Protein AF-A0A8I6GI22-F1 (afdb_monomer_lite)

Secondary structure (DSSP, 8-state):
--TTEEEEEEEPPTTSTTTT-EEEEEEEHHHHHHHHHHHHTSTTGGGSPPPPTT-----

Foldseek 3Di:
DDPQKDKDWDADDPPDPRHRPIDIDIGGNVVVVVVVVVVCPDPVNVPDDDDDPPDDDDD

pLDDT: mean 91.87, std 7.19, range [50.25, 97.06]

Sequence (59 aa):
MTLTRWTGMIIGPPRTIYENRICSLTIDIKAILQELRCLMMSKENMKLPQPPEGQCYSH

Structure (mmCIF, N/CA/C/O backbone):
data_AF-A0A8I6GI22-F1
#
_entry.id   AF-A0A8I6GI22-F1
#
loop_
_atom_site.group_PDB
_atom_site.id
_atom_site.type_symbol
_atom_site.label_atom_id
_atom_site.label_alt_id
_atom_site.label_comp_id
_atom_site.label_asym_id
_atom_site.label_entity_id
_atom_site.label_seq_id
_atom_site.pdbx_PDB_ins_code
_atom_site.Cartn_x
_atom_site.Cartn_y
_atom_site.Cartn_z
_atom_site.occupancy
_atom_site.B_iso_or_equiv
_atom_site.auth_seq_id
_atom_site.auth_comp_id
_atom_site.auth_asym_id
_atom_site.auth_atom_id
_atom_site.pdbx_PDB_model_num
ATOM 1 N N . MET A 1 1 ? 10.170 8.848 12.703 1.00 50.25 1 MET A N 1
ATOM 2 C CA . MET A 1 1 ? 9.873 8.924 11.256 1.00 50.25 1 MET A CA 1
ATOM 3 C C . MET A 1 1 ? 8.820 7.874 10.956 1.00 50.25 1 MET A C 1
ATOM 5 O O . MET A 1 1 ? 9.103 6.699 11.129 1.00 50.25 1 MET A O 1
ATOM 9 N N . THR A 1 2 ? 7.592 8.265 10.622 1.00 72.06 2 THR A N 1
ATOM 10 C CA . THR A 1 2 ? 6.552 7.304 10.229 1.00 72.06 2 THR A CA 1
ATOM 11 C C . THR A 1 2 ? 6.726 6.988 8.747 1.00 72.06 2 THR A C 1
ATOM 13 O O . THR A 1 2 ? 6.735 7.906 7.929 1.00 72.06 2 THR A O 1
ATOM 16 N N . LEU A 1 3 ? 6.879 5.711 8.399 1.00 73.69 3 LEU A N 1
ATOM 17 C CA . LEU A 1 3 ? 7.043 5.221 7.026 1.00 73.69 3 LEU A CA 1
ATOM 18 C C . LEU A 1 3 ? 5.702 5.261 6.262 1.00 73.69 3 LEU A C 1
ATOM 20 O O . LEU A 1 3 ? 5.186 4.243 5.811 1.00 73.69 3 LEU A O 1
ATOM 24 N N . THR A 1 4 ? 5.074 6.438 6.205 1.00 87.56 4 THR A N 1
ATOM 25 C CA . THR A 1 4 ? 3.736 6.631 5.623 1.00 87.56 4 THR A CA 1
ATOM 26 C C . THR A 1 4 ? 3.793 6.987 4.151 1.00 87.56 4 THR A C 1
ATOM 28 O O . THR A 1 4 ? 2.876 6.643 3.416 1.00 87.56 4 THR A O 1
ATOM 31 N N . ARG A 1 5 ? 4.853 7.666 3.710 1.00 89.62 5 ARG A N 1
ATOM 32 C CA . ARG A 1 5 ? 5.023 8.059 2.314 1.00 89.62 5 ARG A CA 1
ATOM 33 C C . ARG A 1 5 ? 5.998 7.126 1.614 1.00 89.62 5 ARG A C 1
ATOM 35 O O . ARG A 1 5 ? 7.138 6.991 2.047 1.00 89.62 5 ARG A O 1
ATOM 42 N N . TRP A 1 6 ? 5.542 6.551 0.512 1.00 89.81 6 TRP A N 1
ATOM 43 C CA . TRP A 1 6 ? 6.303 5.671 -0.358 1.00 89.81 6 TRP A CA 1
ATOM 44 C C . TRP A 1 6 ? 6.396 6.295 -1.739 1.00 89.81 6 TRP A C 1
ATOM 46 O O . TRP A 1 6 ? 5.377 6.558 -2.373 1.00 89.81 6 TRP A O 1
ATOM 56 N N . THR A 1 7 ? 7.617 6.522 -2.207 1.00 91.00 7 THR A N 1
ATOM 57 C CA . THR A 1 7 ? 7.864 6.969 -3.577 1.00 91.00 7 THR A CA 1
ATOM 58 C C . THR A 1 7 ? 8.453 5.804 -4.354 1.00 91.00 7 THR A C 1
ATOM 60 O O . THR A 1 7 ? 9.507 5.286 -3.992 1.00 91.00 7 THR A O 1
ATOM 63 N N . GLY A 1 8 ? 7.749 5.377 -5.396 1.00 90.94 8 GLY A N 1
ATOM 64 C CA . GLY A 1 8 ? 8.163 4.324 -6.314 1.00 90.94 8 GLY A CA 1
ATOM 65 C C . GLY A 1 8 ? 8.257 4.849 -7.741 1.00 90.94 8 GLY A C 1
ATOM 66 O O . GLY A 1 8 ? 7.744 5.919 -8.068 1.00 90.94 8 GLY A O 1
ATOM 67 N N . MET A 1 9 ? 8.913 4.083 -8.604 1.00 93.62 9 MET A N 1
ATOM 68 C CA . MET A 1 9 ? 9.011 4.378 -10.031 1.00 93.62 9 MET A CA 1
ATOM 69 C C . MET A 1 9 ? 8.469 3.187 -10.814 1.00 93.62 9 MET A C 1
ATOM 71 O O . MET A 1 9 ? 8.775 2.042 -10.490 1.00 93.62 9 MET A O 1
ATOM 75 N N . ILE A 1 10 ? 7.669 3.461 -11.840 1.00 92.62 10 ILE A N 1
ATOM 76 C CA . ILE A 1 10 ? 7.168 2.461 -12.782 1.00 92.62 10 ILE A CA 1
ATOM 77 C C . ILE A 1 10 ? 7.865 2.7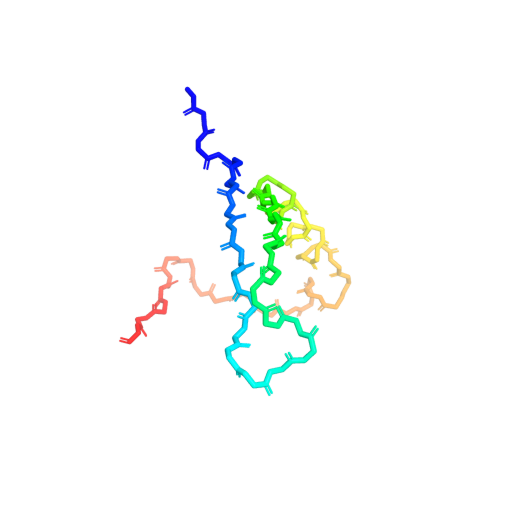08 -14.114 1.00 92.62 10 ILE A C 1
ATOM 79 O O . ILE A 1 10 ? 7.768 3.800 -14.678 1.00 92.62 10 ILE A O 1
ATOM 83 N N . ILE A 1 11 ? 8.585 1.697 -14.596 1.00 93.31 11 ILE A N 1
ATOM 84 C CA . ILE A 1 11 ? 9.235 1.718 -15.906 1.00 93.31 11 ILE A CA 1
ATOM 85 C C . ILE A 1 11 ? 8.264 1.109 -16.911 1.00 93.31 11 ILE A C 1
ATOM 87 O O . ILE A 1 11 ? 7.737 0.017 -16.690 1.00 93.31 11 ILE A O 1
ATOM 91 N N . GLY A 1 12 ? 8.010 1.828 -18.002 1.00 94.00 12 GLY A N 1
ATOM 92 C CA . GLY A 1 12 ? 7.105 1.363 -19.040 1.00 94.00 12 GLY A CA 1
ATOM 93 C C . GLY A 1 12 ? 7.612 0.073 -19.698 1.00 94.00 12 GLY A C 1
ATOM 94 O O . GLY A 1 12 ? 8.801 -0.024 -20.019 1.00 94.00 12 GLY A O 1
ATOM 95 N N . PRO A 1 13 ? 6.735 -0.928 -19.895 1.00 94.56 13 PRO A N 1
ATOM 96 C CA . PRO A 1 13 ? 7.138 -2.233 -20.394 1.00 94.56 13 PRO A CA 1
ATOM 97 C C . PRO A 1 13 ? 7.584 -2.172 -21.866 1.00 94.56 13 PRO A C 1
ATOM 99 O O . PRO A 1 13 ? 7.119 -1.300 -22.616 1.00 94.56 13 PRO A O 1
ATOM 102 N N . PRO A 1 14 ? 8.427 -3.124 -22.309 1.00 94.31 14 PRO A N 1
ATOM 103 C CA . PRO A 1 14 ? 8.866 -3.210 -23.697 1.00 94.31 14 PRO A CA 1
ATOM 104 C C . PRO A 1 14 ? 7.692 -3.399 -24.661 1.00 94.31 14 PRO A C 1
ATOM 106 O O . PRO A 1 14 ? 6.696 -4.035 -24.304 1.00 94.31 14 PRO A O 1
ATOM 109 N N . ARG A 1 15 ? 7.832 -2.922 -25.905 1.00 93.00 15 ARG A N 1
ATOM 110 C CA . ARG A 1 15 ? 6.807 -3.042 -26.966 1.00 93.00 15 ARG A CA 1
ATOM 111 C C . ARG A 1 15 ? 5.477 -2.345 -26.645 1.00 93.00 15 ARG A C 1
ATOM 113 O O . ARG A 1 15 ? 4.420 -2.769 -27.110 1.00 93.00 15 ARG A O 1
ATOM 120 N N . THR A 1 16 ? 5.521 -1.265 -25.869 1.00 95.44 16 THR A N 1
ATOM 121 C CA .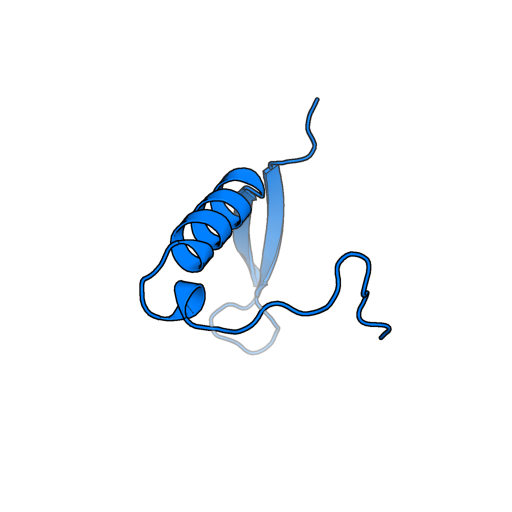 THR A 1 16 ? 4.371 -0.375 -25.647 1.00 95.44 16 THR A CA 1
ATOM 122 C C . THR A 1 16 ? 4.743 1.066 -25.981 1.00 95.44 16 THR A C 1
ATOM 124 O O . THR A 1 16 ? 5.915 1.424 -25.991 1.00 95.44 16 THR A O 1
ATOM 127 N N . ILE A 1 17 ? 3.753 1.939 -26.189 1.00 95.62 17 ILE A N 1
ATOM 128 C CA . ILE A 1 17 ? 3.987 3.385 -26.399 1.00 95.62 17 ILE A CA 1
ATOM 129 C C . ILE A 1 17 ? 4.652 4.087 -25.193 1.00 95.62 17 ILE A C 1
ATOM 131 O O . ILE A 1 17 ? 5.073 5.245 -25.289 1.00 95.62 17 ILE A O 1
ATOM 135 N N . TYR A 1 18 ? 4.723 3.398 -24.049 1.00 94.62 18 TYR A N 1
ATOM 136 C CA . TYR A 1 18 ? 5.349 3.867 -22.818 1.00 94.62 18 TYR A CA 1
ATOM 137 C C . TYR A 1 18 ? 6.751 3.287 -22.601 1.00 94.62 18 TYR A C 1
ATOM 139 O O . TYR A 1 18 ? 7.349 3.567 -21.568 1.00 94.62 18 TYR A O 1
ATOM 147 N N . GLU A 1 19 ? 7.282 2.495 -23.532 1.00 93.31 19 GLU A N 1
ATOM 148 C CA . GLU A 1 19 ? 8.616 1.900 -23.425 1.00 93.31 19 GLU A CA 1
ATOM 149 C C . GLU A 1 19 ? 9.679 2.959 -23.089 1.00 93.31 19 GLU A C 1
ATOM 151 O O . GLU A 1 19 ? 9.678 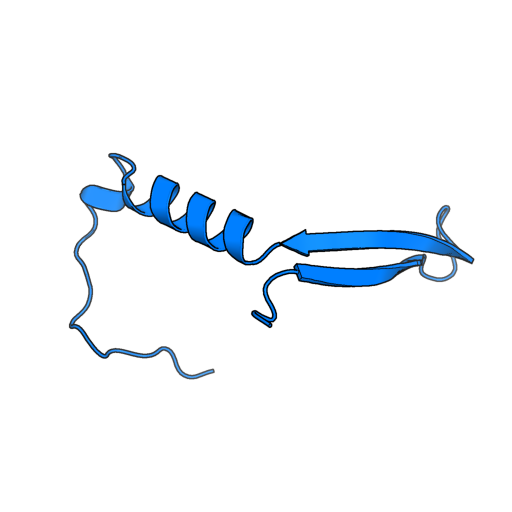4.065 -23.635 1.00 93.31 19 GLU A O 1
ATOM 156 N N . ASN A 1 20 ? 10.558 2.633 -22.136 1.00 90.56 20 ASN A N 1
ATOM 157 C CA . ASN A 1 20 ? 11.588 3.523 -21.581 1.00 90.56 20 ASN A CA 1
ATOM 158 C C . ASN A 1 20 ? 11.072 4.808 -20.907 1.00 90.56 20 ASN A C 1
ATOM 160 O O . ASN A 1 20 ? 11.873 5.649 -20.495 1.00 90.56 20 ASN A O 1
ATOM 164 N N . ARG A 1 21 ? 9.755 4.980 -20.740 1.00 95.44 21 ARG A N 1
ATOM 165 C CA . ARG A 1 21 ? 9.217 6.049 -19.897 1.00 95.44 21 ARG A CA 1
ATOM 166 C C . ARG A 1 21 ? 9.313 5.651 -18.433 1.00 95.44 21 ARG A C 1
ATOM 168 O O . ARG A 1 21 ? 9.081 4.501 -18.065 1.00 95.44 21 ARG A O 1
ATOM 175 N N . ILE A 1 22 ? 9.613 6.640 -17.603 1.00 92.31 22 ILE A N 1
ATOM 176 C CA . ILE A 1 22 ? 9.680 6.508 -16.154 1.00 92.31 22 ILE A CA 1
ATOM 177 C C . ILE A 1 22 ? 8.551 7.343 -15.560 1.00 92.31 22 ILE A C 1
ATOM 179 O O . ILE A 1 22 ? 8.514 8.561 -15.731 1.00 92.31 22 ILE A O 1
ATOM 183 N N . CYS A 1 23 ? 7.641 6.692 -14.844 1.00 90.00 23 CYS A N 1
ATOM 184 C CA . CYS A 1 23 ? 6.570 7.352 -14.111 1.00 90.00 23 CYS A CA 1
ATOM 185 C C . CYS A 1 23 ? 6.886 7.325 -12.614 1.00 90.00 23 CYS A C 1
ATOM 187 O O . CYS A 1 23 ? 7.124 6.258 -12.051 1.00 90.00 23 CYS A O 1
ATOM 189 N N . SER A 1 24 ? 6.878 8.490 -11.966 1.00 92.81 24 SER A N 1
ATOM 190 C CA . SER A 1 24 ? 6.998 8.590 -10.508 1.00 92.81 24 SER A CA 1
ATOM 191 C C . SER A 1 24 ? 5.624 8.413 -9.868 1.00 92.81 24 SER A C 1
ATOM 193 O O . SER A 1 24 ? 4.673 9.097 -10.245 1.00 92.81 24 SER A O 1
ATOM 195 N N . LEU A 1 25 ? 5.523 7.504 -8.902 1.00 91.94 25 LEU A N 1
ATOM 196 C CA . LEU A 1 25 ? 4.330 7.272 -8.100 1.00 91.94 25 LEU A CA 1
ATOM 197 C C . LEU A 1 25 ? 4.643 7.629 -6.650 1.00 91.94 25 LEU A C 1
ATOM 199 O O . LEU A 1 25 ? 5.600 7.123 -6.071 1.00 91.94 25 LEU A O 1
ATOM 203 N N . THR A 1 26 ? 3.811 8.472 -6.045 1.00 91.31 26 THR A N 1
ATOM 204 C CA . THR A 1 26 ? 3.855 8.723 -4.602 1.00 91.31 26 THR A CA 1
ATOM 205 C C . THR A 1 26 ? 2.590 8.167 -3.972 1.00 91.31 26 THR A C 1
ATOM 207 O O . THR A 1 26 ? 1.486 8.560 -4.338 1.00 91.31 26 THR A O 1
ATOM 210 N N . ILE A 1 27 ? 2.761 7.262 -3.018 1.00 90.12 27 ILE A N 1
ATOM 211 C CA . ILE A 1 27 ? 1.697 6.671 -2.217 1.00 90.12 27 ILE A CA 1
ATOM 212 C C . ILE A 1 27 ?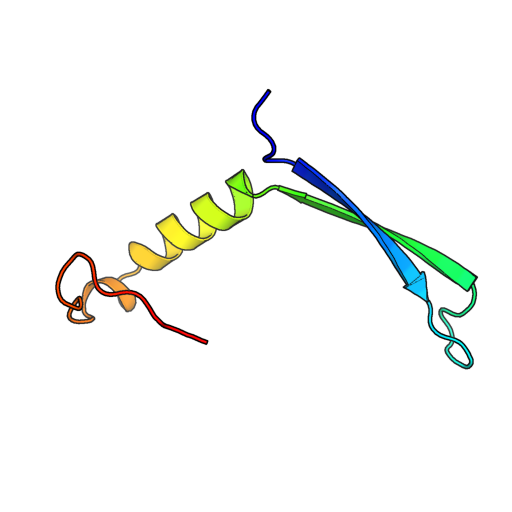 1.825 7.224 -0.804 1.00 90.12 27 ILE A C 1
ATOM 214 O O . ILE A 1 27 ? 2.884 7.128 -0.185 1.00 90.12 27 ILE A O 1
ATOM 218 N N . ASP A 1 28 ? 0.746 7.790 -0.278 1.00 92.38 28 ASP A N 1
ATOM 219 C CA . ASP A 1 28 ? 0.671 8.196 1.122 1.00 92.38 28 ASP A CA 1
ATOM 220 C C . ASP A 1 28 ? -0.307 7.268 1.849 1.00 92.38 28 ASP A C 1
ATOM 222 O O . ASP A 1 28 ? -1.524 7.365 1.683 1.00 92.38 28 ASP A O 1
ATOM 226 N N . ILE A 1 29 ? 0.226 6.350 2.658 1.00 92.56 29 ILE A N 1
ATOM 227 C CA . ILE A 1 29 ? -0.553 5.404 3.469 1.00 92.56 29 ILE A CA 1
ATOM 228 C C . ILE A 1 29 ? -1.566 6.158 4.329 1.00 92.56 29 ILE A C 1
ATOM 230 O O . ILE A 1 29 ? -2.680 5.679 4.525 1.00 92.56 29 ILE A O 1
ATOM 234 N N . LYS A 1 30 ? -1.225 7.361 4.812 1.00 91.62 30 LYS A N 1
ATOM 235 C CA . LYS A 1 30 ? -2.156 8.167 5.604 1.00 91.62 30 LYS A CA 1
ATOM 236 C C . LYS A 1 30 ? -3.406 8.524 4.800 1.00 91.62 30 LYS A C 1
ATOM 238 O O . LYS A 1 30 ? -4.500 8.476 5.354 1.00 91.62 30 LYS A O 1
ATOM 243 N N . ALA A 1 31 ? -3.248 8.868 3.521 1.00 91.31 31 ALA A N 1
ATOM 244 C CA . ALA A 1 31 ? -4.370 9.187 2.645 1.00 91.31 31 ALA A CA 1
ATOM 245 C C . ALA A 1 31 ? -5.250 7.952 2.411 1.00 91.31 31 ALA A C 1
ATOM 247 O O . ALA A 1 31 ? -6.458 8.032 2.616 1.00 91.31 31 ALA A O 1
ATOM 248 N N . ILE A 1 32 ? -4.638 6.800 2.111 1.00 92.06 32 ILE A N 1
ATOM 249 C CA . ILE A 1 32 ? -5.358 5.533 1.894 1.00 92.06 32 ILE A CA 1
ATOM 250 C C . ILE A 1 32 ? -6.148 5.126 3.143 1.00 92.06 32 ILE A C 1
ATOM 252 O O . ILE A 1 32 ? -7.335 4.821 3.064 1.00 92.06 32 ILE A O 1
ATOM 256 N N . LEU A 1 33 ? -5.515 5.146 4.319 1.00 93.88 33 LEU A N 1
ATOM 257 C CA . LEU A 1 33 ? -6.180 4.776 5.570 1.00 93.88 33 LEU A CA 1
ATOM 258 C C . LEU A 1 33 ? -7.298 5.758 5.946 1.00 93.88 33 LEU A C 1
ATOM 260 O O . LEU A 1 33 ? -8.306 5.350 6.523 1.00 93.88 33 LEU A O 1
ATOM 264 N N . GLN A 1 34 ? -7.138 7.045 5.629 1.00 94.19 34 GLN A N 1
ATOM 265 C CA . GLN A 1 34 ? -8.178 8.045 5.858 1.00 94.19 34 GLN A CA 1
ATOM 266 C C . GLN A 1 34 ? -9.377 7.833 4.924 1.00 94.19 34 GLN A C 1
ATOM 268 O O . GLN A 1 34 ? -10.514 7.937 5.377 1.00 94.19 34 GLN A O 1
ATOM 273 N N . GLU A 1 35 ? -9.142 7.500 3.656 1.00 95.88 35 GLU A N 1
ATOM 274 C CA . GLU A 1 35 ? -10.200 7.164 2.701 1.00 95.88 35 GLU A CA 1
ATOM 275 C C . GLU A 1 35 ? -10.936 5.884 3.109 1.00 95.88 35 GLU A C 1
ATOM 277 O O . GLU A 1 35 ? -12.165 5.884 3.182 1.00 95.88 35 GLU A O 1
ATOM 282 N N . LEU A 1 36 ? -10.202 4.835 3.502 1.00 96.12 36 LEU A N 1
ATOM 283 C CA . LEU A 1 36 ? -10.782 3.603 4.036 1.00 96.12 36 LEU A CA 1
ATOM 284 C C . LEU A 1 36 ? -11.666 3.884 5.259 1.00 96.12 36 LEU A C 1
ATOM 286 O O . LEU A 1 36 ? -12.785 3.383 5.340 1.00 96.12 36 LEU A O 1
ATOM 290 N N . ARG A 1 37 ? -11.211 4.744 6.181 1.00 96.44 37 ARG A N 1
ATOM 291 C CA . ARG A 1 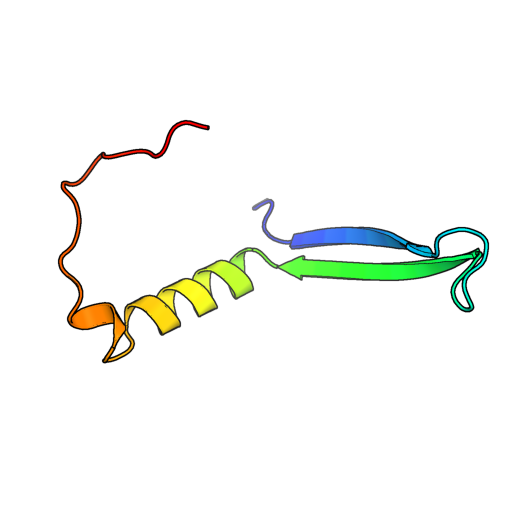37 ? -12.017 5.183 7.330 1.00 96.44 37 ARG A CA 1
ATOM 292 C C . ARG A 1 37 ? -13.299 5.892 6.888 1.00 96.44 37 ARG A C 1
ATOM 294 O O . ARG A 1 37 ? -14.362 5.611 7.433 1.00 96.44 37 ARG A O 1
ATOM 301 N N . CYS A 1 38 ? -13.220 6.808 5.924 1.00 96.94 38 CYS A N 1
ATOM 302 C CA . CYS A 1 38 ? -14.399 7.492 5.387 1.00 96.94 38 CYS A CA 1
ATOM 303 C C . CYS A 1 38 ? -15.392 6.500 4.766 1.00 96.94 38 CYS A C 1
ATOM 305 O O . CYS A 1 38 ? -16.589 6.584 5.036 1.00 96.94 38 CYS A O 1
ATOM 307 N N . LEU A 1 39 ? -14.898 5.527 3.996 1.00 97.06 39 LEU A N 1
ATOM 308 C CA . LEU A 1 39 ? -15.714 4.469 3.403 1.00 97.06 39 LEU A CA 1
ATOM 309 C C . LEU A 1 39 ? -16.374 3.589 4.466 1.00 97.06 39 LEU A C 1
ATOM 311 O O . LEU A 1 39 ? -17.556 3.274 4.335 1.00 97.06 39 LEU A O 1
ATOM 315 N N . MET A 1 40 ? -15.665 3.227 5.536 1.00 95.50 40 MET A N 1
ATOM 316 C CA . MET A 1 40 ? -16.229 2.469 6.662 1.00 95.50 40 MET A CA 1
ATOM 317 C C . MET A 1 40 ? -17.395 3.208 7.343 1.00 95.50 40 MET A C 1
ATOM 319 O O . MET A 1 40 ? -18.331 2.568 7.809 1.00 95.50 40 MET A O 1
ATOM 323 N N . MET A 1 41 ? -17.388 4.547 7.341 1.00 95.56 41 MET A N 1
ATOM 324 C CA . MET A 1 41 ? -18.482 5.378 7.869 1.00 95.56 41 MET A CA 1
ATOM 325 C C . MET A 1 41 ? -19.623 5.627 6.863 1.00 95.56 41 MET A C 1
ATOM 327 O O . MET A 1 41 ? -20.584 6.332 7.176 1.00 95.56 41 MET A O 1
ATOM 331 N N . SER A 1 42 ? -19.547 5.090 5.642 1.00 96.12 42 SER A N 1
ATOM 332 C CA . SER A 1 42 ? -20.634 5.226 4.667 1.00 96.12 42 SER A CA 1
ATOM 333 C C . SER A 1 42 ? -21.889 4.466 5.122 1.00 96.12 42 SER A C 1
ATOM 335 O O . SER A 1 42 ? -21.815 3.424 5.773 1.00 96.12 42 SER A O 1
ATOM 337 N N . LYS A 1 43 ? -23.078 4.965 4.754 1.00 95.94 43 LYS A N 1
ATOM 338 C CA . LYS A 1 43 ? -24.364 4.340 5.130 1.00 95.94 43 LYS A CA 1
ATOM 339 C C . LYS A 1 43 ? -24.524 2.910 4.612 1.00 95.94 43 LYS A C 1
ATOM 341 O O . LYS A 1 43 ? -25.320 2.163 5.172 1.00 95.94 43 LYS A O 1
ATOM 346 N N . GLU A 1 44 ? -23.846 2.570 3.523 1.00 96.12 44 GLU A N 1
ATOM 347 C CA . GLU A 1 44 ? -23.836 1.223 2.958 1.00 96.12 44 GLU A CA 1
ATOM 348 C C . GLU A 1 44 ? -23.022 0.277 3.846 1.00 96.12 44 GLU A C 1
ATOM 350 O O . GLU A 1 44 ? -23.546 -0.746 4.281 1.00 96.12 44 GLU A O 1
ATOM 355 N N . ASN A 1 45 ? -21.806 0.681 4.232 1.00 95.81 45 ASN A N 1
ATOM 356 C CA . ASN A 1 45 ? -20.910 -0.149 5.038 1.00 95.81 45 ASN A CA 1
ATOM 357 C C . ASN A 1 45 ? -21.326 -0.253 6.509 1.00 95.81 45 ASN A C 1
ATOM 359 O O . ASN A 1 45 ? -21.179 -1.317 7.103 1.00 95.81 45 ASN A O 1
ATOM 363 N N . MET A 1 46 ? -21.914 0.797 7.093 1.00 94.38 46 MET A N 1
ATOM 364 C CA . MET A 1 46 ? -22.384 0.762 8.488 1.00 94.38 46 MET A CA 1
ATOM 365 C C . MET A 1 46 ? -23.502 -0.263 8.740 1.00 94.38 46 MET A C 1
ATOM 367 O O . MET A 1 46 ? -23.756 -0.615 9.888 1.00 94.38 46 MET A O 1
ATOM 371 N N . LYS A 1 47 ? -24.199 -0.723 7.693 1.00 95.00 47 LYS A N 1
ATOM 372 C CA . LYS A 1 47 ? -25.265 -1.734 7.806 1.00 95.00 47 LYS A CA 1
ATOM 373 C C . LYS A 1 47 ? -24.731 -3.165 7.779 1.00 95.00 47 LYS A C 1
ATOM 375 O O . LYS A 1 47 ? -25.491 -4.092 8.050 1.00 95.00 47 LYS A O 1
ATOM 380 N N . LEU A 1 48 ? -23.467 -3.352 7.402 1.00 95.56 48 LEU A N 1
ATOM 381 C CA . LEU A 1 48 ? -22.869 -4.672 7.276 1.00 95.56 48 LEU A CA 1
ATOM 382 C C . LEU A 1 48 ? -22.547 -5.236 8.669 1.00 95.56 48 LEU A C 1
ATOM 384 O O . LEU A 1 48 ? -21.964 -4.523 9.493 1.00 95.56 48 LEU A O 1
ATOM 388 N N . PRO A 1 49 ? -22.886 -6.508 8.948 1.00 95.50 49 PRO A N 1
ATOM 389 C CA . PRO A 1 49 ? -22.470 -7.151 10.187 1.00 95.50 49 PRO A CA 1
ATOM 390 C C . PRO A 1 49 ? -20.939 -7.249 10.235 1.00 95.50 49 PRO A C 1
ATOM 392 O O . PRO A 1 49 ? -20.301 -7.570 9.231 1.00 9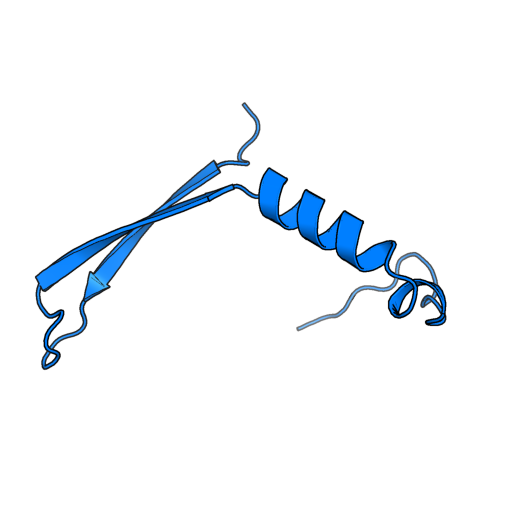5.50 49 PRO A O 1
ATOM 395 N N . GLN A 1 50 ? -20.349 -6.969 11.398 1.00 94.12 50 GLN A N 1
ATOM 396 C CA . GLN A 1 50 ? -18.909 -7.131 11.605 1.00 94.12 50 GLN A CA 1
ATOM 397 C C . GLN A 1 50 ? -18.578 -8.583 11.985 1.00 94.12 50 GLN A C 1
ATOM 399 O O . GLN A 1 50 ? -19.366 -9.220 12.691 1.00 94.12 50 GLN A O 1
ATOM 404 N N . PRO A 1 51 ? -17.430 -9.120 11.541 1.00 94.00 51 PRO A N 1
ATOM 405 C CA . PRO A 1 51 ? -16.924 -10.395 12.038 1.00 94.00 51 PRO A CA 1
ATOM 406 C C . PRO A 1 51 ? -16.499 -10.287 13.517 1.00 94.00 51 PRO A C 1
ATOM 408 O O . PRO A 1 51 ? -16.347 -9.176 14.033 1.00 94.00 51 PRO A O 1
ATOM 411 N N . PRO A 1 52 ? -16.264 -11.420 14.208 1.00 95.62 52 PRO A N 1
ATOM 412 C CA . PRO A 1 52 ? -15.651 -11.414 15.532 1.00 95.62 52 PRO A CA 1
ATOM 413 C C . PRO A 1 52 ? -14.305 -10.679 15.532 1.00 95.62 52 PRO A C 1
ATOM 415 O O . PRO A 1 52 ? -13.483 -10.849 14.626 1.00 95.62 52 PRO A O 1
ATOM 418 N N . GLU A 1 53 ? -14.063 -9.880 16.567 1.00 95.44 53 GLU A N 1
ATOM 419 C CA . GLU A 1 53 ? -12.789 -9.183 16.734 1.00 95.44 53 GLU A CA 1
ATOM 420 C C . GLU A 1 53 ? -11.625 -10.183 16.839 1.00 95.44 53 GLU A C 1
ATOM 422 O O . GLU A 1 53 ? -11.734 -11.233 17.473 1.00 95.44 53 GLU A O 1
ATOM 427 N N . GLY A 1 54 ? -10.497 -9.860 16.201 1.00 94.12 54 GLY A N 1
ATOM 428 C CA . GLY A 1 54 ? -9.298 -10.707 16.191 1.00 94.12 54 GLY A CA 1
ATOM 429 C C . GLY A 1 54 ? -9.236 -11.752 15.070 1.00 94.12 54 GLY A C 1
ATOM 430 O O . GLY A 1 54 ? -8.242 -12.470 14.978 1.00 94.12 54 GLY A O 1
ATOM 431 N N . GLN A 1 55 ? -10.243 -11.835 14.192 1.00 92.94 55 GLN A N 1
ATOM 432 C CA . GLN A 1 55 ? -10.172 -12.688 13.004 1.00 92.94 55 GLN A CA 1
ATOM 433 C C . GLN A 1 55 ? -9.202 -12.106 11.955 1.00 92.94 55 GLN A C 1
ATOM 435 O O . GLN A 1 55 ? -9.320 -10.947 11.561 1.00 92.94 55 GLN A O 1
ATOM 440 N N . CYS A 1 56 ? -8.274 -12.933 11.462 1.00 93.12 56 CYS A N 1
ATOM 441 C CA . CYS A 1 56 ? -7.346 -12.599 10.375 1.00 93.12 56 CYS A CA 1
ATOM 442 C C . CYS A 1 56 ? -7.603 -13.490 9.152 1.00 93.12 56 CYS A C 1
ATOM 444 O O . CYS A 1 56 ? -7.915 -14.671 9.295 1.00 93.12 56 CYS A O 1
ATOM 446 N N . TYR A 1 57 ? -7.417 -12.942 7.951 1.00 91.38 57 TYR A N 1
ATOM 447 C CA . TYR A 1 57 ? -7.405 -13.719 6.711 1.00 91.38 57 TYR A CA 1
ATOM 448 C C . TYR A 1 57 ? -5.985 -14.257 6.474 1.00 91.38 57 TYR A C 1
ATOM 450 O O . TYR A 1 57 ? -5.044 -13.473 6.362 1.00 91.38 57 TYR A O 1
ATOM 458 N N . SER A 1 58 ? -5.812 -15.578 6.428 1.00 91.31 58 SER A N 1
ATOM 459 C CA . SER A 1 58 ? -4.571 -16.216 5.968 1.00 91.31 58 SER A CA 1
ATOM 460 C C . SER A 1 58 ? -4.552 -16.292 4.438 1.00 91.31 58 SER A C 1
ATOM 462 O O . SER A 1 58 ? -5.593 -16.569 3.841 1.00 91.31 58 SER A O 1
ATOM 464 N N . HIS A 1 59 ? -3.391 -16.052 3.823 1.00 78.44 59 HIS A N 1
ATOM 465 C CA . HIS A 1 59 ? -3.160 -16.251 2.385 1.00 78.44 59 HIS A CA 1
ATOM 466 C C . HIS A 1 59 ? -2.919 -17.734 2.058 1.00 78.44 59 HIS A C 1
ATOM 468 O O . HIS A 1 59 ? -2.429 -18.455 2.955 1.00 78.44 59 HIS A O 1
#

Radius of gyration: 18.23 Å; chains: 1; bounding box: 37×25×44 Å